Protein AF-A0A822HYY7-F1 (afdb_monomer_lite)

Structure (mmCIF, N/CA/C/O backbone):
data_AF-A0A822HYY7-F1
#
_entry.id   AF-A0A822HYY7-F1
#
loop_
_atom_site.group_PDB
_atom_site.id
_atom_site.type_symbol
_atom_site.label_atom_id
_atom_site.label_alt_id
_atom_site.label_comp_id
_atom_site.label_asym_id
_atom_site.label_entity_id
_atom_site.label_seq_id
_atom_site.pdbx_PDB_ins_code
_atom_site.Cartn_x
_atom_site.Cartn_y
_atom_site.Cartn_z
_atom_site.occupancy
_atom_site.B_iso_or_equiv
_atom_site.auth_seq_id
_atom_site.auth_comp_id
_atom_site.auth_asym_id
_atom_site.auth_atom_id
_atom_sit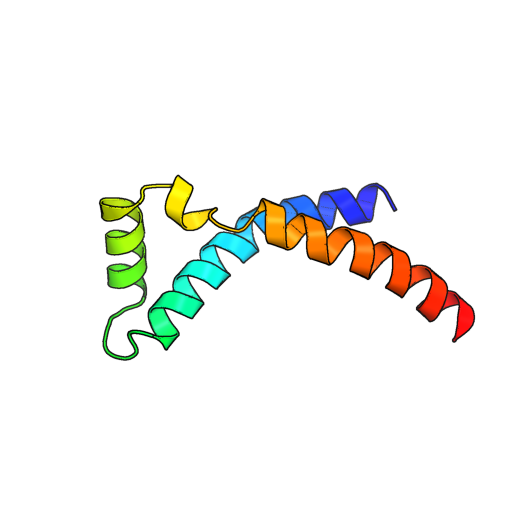e.pdbx_PDB_model_num
ATOM 1 N N . MET A 1 1 ? 5.957 -0.281 -20.451 1.00 70.69 1 MET A N 1
ATOM 2 C CA . MET A 1 1 ? 6.288 0.494 -19.229 1.00 70.69 1 MET A CA 1
ATOM 3 C C . MET A 1 1 ? 5.127 1.359 -18.728 1.00 70.69 1 MET A C 1
ATOM 5 O O . MET A 1 1 ? 4.729 1.161 -17.592 1.00 70.69 1 MET A O 1
ATOM 9 N N . ILE A 1 2 ? 4.524 2.250 -19.533 1.00 76.12 2 ILE A N 1
ATOM 10 C CA . ILE A 1 2 ? 3.446 3.157 -19.060 1.00 76.12 2 ILE A CA 1
ATOM 11 C C . ILE A 1 2 ? 2.197 2.406 -18.555 1.00 76.12 2 ILE A C 1
ATOM 13 O O . ILE A 1 2 ? 1.707 2.701 -17.470 1.00 76.12 2 ILE A O 1
ATOM 17 N N . ALA A 1 3 ? 1.718 1.393 -19.287 1.00 82.25 3 ALA A N 1
ATOM 18 C CA . ALA A 1 3 ? 0.572 0.582 -18.853 1.00 82.25 3 ALA A CA 1
ATOM 19 C C . ALA A 1 3 ? 0.845 -0.186 -17.544 1.00 82.25 3 ALA A C 1
ATOM 21 O O . ALA A 1 3 ? -0.039 -0.303 -16.700 1.00 82.25 3 ALA A O 1
ATOM 22 N N . ALA A 1 4 ? 2.084 -0.656 -17.354 1.00 78.3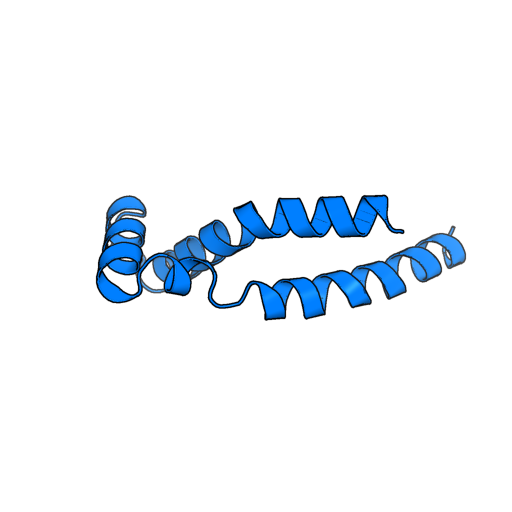1 4 ALA A N 1
ATOM 23 C CA . ALA A 1 4 ? 2.505 -1.325 -16.126 1.00 78.31 4 ALA A CA 1
ATOM 24 C C . ALA A 1 4 ? 2.507 -0.351 -14.938 1.00 78.31 4 ALA A C 1
ATOM 26 O O . ALA A 1 4 ? 1.901 -0.649 -13.916 1.00 78.31 4 ALA A O 1
ATOM 27 N N . ALA A 1 5 ? 3.074 0.848 -15.115 1.00 78.00 5 ALA A N 1
ATOM 28 C CA . ALA A 1 5 ? 3.083 1.884 -14.082 1.00 78.00 5 ALA A CA 1
ATOM 29 C C . ALA A 1 5 ? 1.662 2.326 -13.684 1.00 78.00 5 ALA A C 1
ATOM 31 O O . ALA A 1 5 ? 1.372 2.536 -12.504 1.00 78.00 5 ALA A O 1
ATOM 32 N N . PHE A 1 6 ? 0.750 2.436 -14.655 1.00 84.50 6 PHE A N 1
ATOM 33 C CA . PHE A 1 6 ? -0.649 2.765 -14.378 1.00 84.50 6 PHE A CA 1
ATOM 34 C C . PHE A 1 6 ? -1.353 1.643 -13.598 1.00 84.50 6 PHE A C 1
ATOM 36 O O . PHE A 1 6 ? -2.030 1.912 -12.607 1.00 84.50 6 PHE A O 1
ATOM 43 N N . GLY A 1 7 ? -1.124 0.382 -13.981 1.00 84.38 7 GLY A N 1
ATOM 44 C CA . GLY A 1 7 ? -1.621 -0.783 -13.246 1.00 84.38 7 GLY A CA 1
ATOM 45 C C . GLY A 1 7 ? -1.093 -0.850 -11.811 1.00 84.38 7 GLY A C 1
ATOM 46 O O . GLY A 1 7 ? -1.871 -1.063 -10.883 1.00 84.38 7 GLY A O 1
ATOM 47 N N . GLU A 1 8 ? 0.199 -0.587 -11.605 1.00 81.19 8 GLU A N 1
ATOM 48 C CA . GLU A 1 8 ? 0.823 -0.504 -10.278 1.00 81.19 8 GLU A CA 1
ATOM 49 C C . GLU A 1 8 ? 0.231 0.619 -9.429 1.00 81.19 8 GLU A C 1
ATOM 51 O O . GLU A 1 8 ? -0.041 0.416 -8.247 1.00 81.19 8 GLU A O 1
ATOM 56 N N . THR A 1 9 ? -0.039 1.778 -10.029 1.00 83.25 9 THR A N 1
ATOM 57 C CA . THR A 1 9 ? -0.666 2.914 -9.341 1.00 83.25 9 THR A CA 1
ATOM 58 C C . THR A 1 9 ? -2.073 2.554 -8.866 1.00 83.25 9 THR A C 1
ATOM 60 O O . THR A 1 9 ? -2.399 2.726 -7.689 1.00 83.25 9 THR A O 1
ATOM 63 N N . CYS A 1 10 ? -2.892 1.965 -9.742 1.00 86.19 10 CYS A N 1
ATOM 64 C CA . CYS A 1 10 ? -4.226 1.486 -9.381 1.00 86.19 10 CYS A CA 1
ATOM 65 C C . CYS A 1 10 ? -4.178 0.373 -8.323 1.00 86.19 10 CYS A C 1
ATOM 67 O O . CYS A 1 10 ? -4.969 0.382 -7.381 1.00 86.19 10 CYS A O 1
ATOM 69 N N . ALA A 1 11 ? -3.231 -0.562 -8.429 1.00 84.56 11 ALA A N 1
ATOM 70 C CA . ALA A 1 11 ? -3.052 -1.623 -7.442 1.00 84.56 11 ALA A CA 1
ATOM 71 C C . ALA A 1 11 ? -2.635 -1.062 -6.073 1.00 84.56 11 ALA A C 1
ATOM 73 O O . ALA A 1 11 ? -3.147 -1.500 -5.040 1.00 84.56 11 ALA A O 1
ATOM 74 N N . CYS A 1 12 ? -1.760 -0.053 -6.048 1.00 81.50 12 CYS A N 1
ATOM 75 C CA . CYS A 1 12 ? -1.328 0.611 -4.821 1.00 81.50 12 CYS A CA 1
ATOM 76 C C . CYS A 1 12 ? -2.489 1.298 -4.090 1.00 81.50 12 CYS A C 1
ATOM 78 O O . CYS A 1 12 ? -2.486 1.307 -2.859 1.00 81.50 12 CYS A O 1
ATOM 80 N N . LEU A 1 13 ? -3.509 1.804 -4.799 1.00 84.25 13 LEU A N 1
ATOM 81 C CA . LEU A 1 13 ? -4.684 2.422 -4.164 1.00 84.25 13 LEU A CA 1
ATOM 82 C C . LEU A 1 13 ? -5.434 1.445 -3.249 1.00 84.25 13 LEU A C 1
ATOM 84 O O . LEU A 1 13 ? -5.903 1.837 -2.185 1.00 84.25 13 LEU A O 1
ATOM 88 N N . VAL A 1 14 ? -5.517 0.167 -3.629 1.00 85.06 14 VAL A N 1
ATOM 89 C CA . VAL A 1 14 ? -6.190 -0.875 -2.831 1.00 85.06 14 VAL A CA 1
ATOM 90 C C . VAL A 1 14 ? -5.217 -1.562 -1.869 1.00 85.06 14 VAL A C 1
ATOM 92 O O . VAL A 1 14 ? -5.574 -1.914 -0.739 1.00 85.06 14 VAL A O 1
ATOM 95 N N . ARG A 1 15 ? -3.963 -1.754 -2.290 1.00 83.00 15 ARG A N 1
ATOM 96 C CA . ARG A 1 15 ? -2.964 -2.485 -1.505 1.00 83.00 15 ARG A CA 1
ATOM 97 C C . ARG A 1 15 ? -2.516 -1.710 -0.271 1.00 83.00 15 ARG A C 1
ATOM 99 O O . ARG A 1 15 ? -2.424 -2.308 0.795 1.00 83.00 15 ARG A O 1
ATOM 106 N N . VAL A 1 16 ? -2.285 -0.403 -0.388 1.00 84.50 16 VAL A N 1
ATOM 107 C CA . VAL A 1 16 ? -1.784 0.442 0.710 1.00 84.50 16 VAL A CA 1
ATOM 108 C C . VAL A 1 16 ? -2.723 0.468 1.925 1.00 84.50 16 VAL A C 1
ATOM 110 O O . VAL A 1 16 ? -2.255 0.128 3.012 1.00 84.50 16 VAL A O 1
ATOM 113 N N . PRO A 1 17 ? -4.035 0.755 1.803 1.00 81.00 17 PRO A N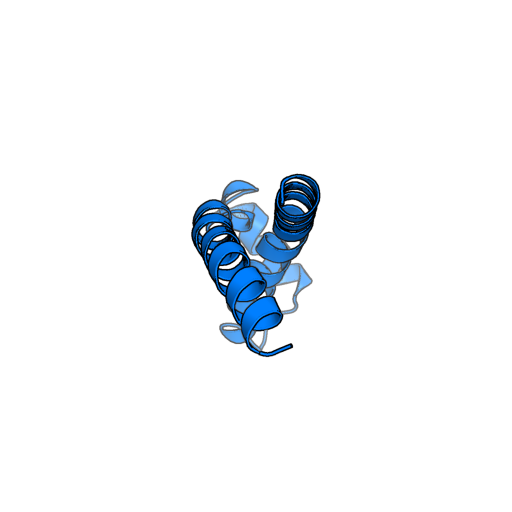 1
ATOM 114 C CA . PRO A 1 17 ? -4.929 0.708 2.963 1.00 81.00 17 PRO A CA 1
ATOM 115 C C . PRO A 1 17 ? -5.023 -0.700 3.567 1.00 81.00 17 PRO A C 1
ATOM 117 O O . PRO A 1 17 ? -5.102 -0.851 4.787 1.00 81.00 17 PRO A O 1
ATOM 120 N N . THR A 1 18 ? -4.960 -1.741 2.733 1.00 84.56 18 THR A N 1
ATOM 121 C CA . THR A 1 18 ? -4.982 -3.137 3.191 1.00 84.56 18 THR A CA 1
ATOM 122 C C . THR A 1 18 ? -3.719 -3.492 3.984 1.00 84.56 18 THR A C 1
ATOM 124 O O . THR A 1 18 ? -3.814 -4.129 5.032 1.00 84.56 18 THR A O 1
ATOM 127 N N . GLU A 1 19 ? -2.546 -3.056 3.524 1.00 84.56 19 GLU A N 1
ATOM 128 C CA . GLU A 1 19 ? -1.260 -3.206 4.216 1.00 84.56 19 GLU A CA 1
ATOM 129 C C . GLU A 1 19 ? -1.258 -2.469 5.558 1.00 84.56 19 GLU A C 1
ATOM 131 O O . GLU A 1 19 ? -0.926 -3.070 6.576 1.00 84.56 19 GLU A O 1
ATOM 136 N N . VAL A 1 20 ? -1.714 -1.212 5.601 1.00 84.12 20 VAL A N 1
ATOM 137 C CA . VAL A 1 20 ? -1.778 -0.427 6.848 1.00 84.12 20 VAL A CA 1
ATOM 138 C C . VAL A 1 20 ? -2.679 -1.109 7.883 1.00 84.12 20 VAL A C 1
ATOM 140 O O . VAL A 1 20 ? -2.313 -1.218 9.057 1.00 84.12 20 VAL A O 1
ATOM 143 N N . ILE A 1 21 ? -3.844 -1.618 7.467 1.00 84.06 21 ILE A N 1
ATOM 144 C CA . ILE A 1 21 ? -4.756 -2.344 8.362 1.00 84.06 21 ILE A CA 1
ATOM 145 C C . ILE A 1 21 ? -4.120 -3.655 8.843 1.00 84.06 21 ILE A C 1
ATOM 147 O O . ILE A 1 21 ? -4.189 -3.960 10.036 1.00 84.06 21 ILE A O 1
ATOM 151 N N . LYS A 1 22 ? -3.474 -4.416 7.950 1.00 84.69 22 LYS A N 1
ATOM 152 C CA . LYS A 1 22 ? -2.776 -5.662 8.302 1.00 84.69 22 LYS A CA 1
ATOM 153 C C . LYS A 1 22 ? -1.634 -5.420 9.283 1.00 84.69 22 LYS A C 1
ATOM 155 O O . LYS A 1 22 ? -1.557 -6.124 10.284 1.00 84.69 22 LYS A O 1
ATOM 160 N N . GLN A 1 23 ? -0.798 -4.411 9.050 1.00 87.25 23 GLN A N 1
ATOM 161 C CA . GLN A 1 23 ? 0.301 -4.049 9.946 1.00 87.25 23 GLN A CA 1
ATOM 162 C C . GLN A 1 23 ? -0.223 -3.692 11.342 1.00 87.25 23 GLN A C 1
ATOM 164 O O . GLN A 1 23 ? 0.256 -4.217 12.346 1.00 87.25 23 GLN A O 1
ATOM 169 N N . ARG A 1 24 ? -1.287 -2.881 11.431 1.00 83.12 24 ARG A N 1
ATOM 170 C CA . ARG A 1 24 ? -1.915 -2.546 12.721 1.00 83.12 24 ARG A CA 1
ATOM 171 C C . ARG A 1 24 ? -2.554 -3.758 13.405 1.00 83.12 24 ARG A C 1
ATOM 173 O O . ARG A 1 24 ? -2.524 -3.832 14.633 1.00 83.12 24 ARG A O 1
ATOM 180 N N . ALA A 1 25 ? -3.095 -4.705 12.638 1.00 86.19 25 ALA A N 1
ATOM 181 C CA . ALA A 1 25 ? -3.621 -5.970 13.153 1.00 86.19 25 ALA A CA 1
ATOM 182 C C . ALA A 1 25 ? -2.525 -6.928 13.634 1.00 86.19 25 ALA A C 1
ATOM 184 O O . ALA A 1 25 ? -2.725 -7.629 14.621 1.00 86.19 25 ALA A O 1
ATOM 185 N N . GLN A 1 26 ? -1.350 -6.928 13.004 1.00 84.94 26 GLN A N 1
ATOM 186 C CA . GLN A 1 26 ? -0.197 -7.697 13.479 1.00 8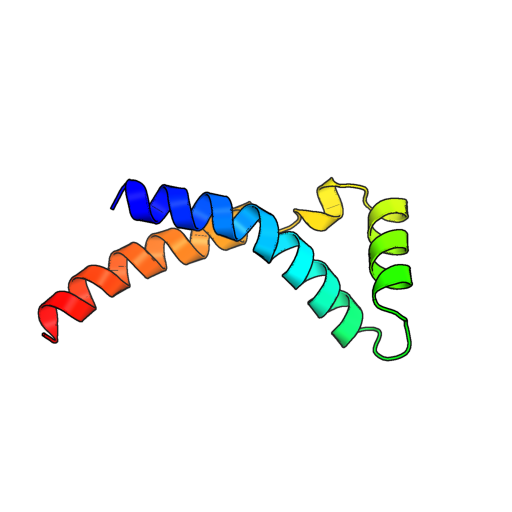4.94 26 GLN A CA 1
ATOM 187 C C . GLN A 1 26 ? 0.338 -7.161 14.809 1.00 84.94 26 GLN A C 1
ATOM 189 O O . GLN A 1 26 ? 0.706 -7.956 15.671 1.00 84.94 26 GLN A O 1
ATOM 194 N N . VAL A 1 27 ? 0.324 -5.837 15.000 1.00 85.88 27 VAL A N 1
ATOM 195 C CA . VAL A 1 27 ? 0.668 -5.206 16.285 1.00 85.88 27 VAL A CA 1
ATOM 196 C C . VAL A 1 27 ? -0.418 -5.466 17.337 1.00 85.88 27 VAL A C 1
ATOM 198 O O . VAL A 1 27 ? -0.110 -5.737 18.492 1.00 85.88 27 VAL A O 1
ATOM 201 N N . ASN A 1 28 ? -1.696 -5.444 16.942 1.00 80.94 28 ASN A N 1
ATOM 202 C CA . ASN A 1 28 ? -2.841 -5.636 17.835 1.00 80.94 28 ASN A CA 1
ATOM 203 C C . ASN A 1 28 ? -3.585 -6.947 17.535 1.00 80.94 28 ASN A C 1
ATOM 205 O O . ASN A 1 28 ? -4.750 -6.926 17.133 1.00 80.94 28 ASN A O 1
ATOM 209 N N . ARG A 1 29 ? -2.930 -8.095 17.765 1.00 76.81 29 ARG A N 1
ATOM 210 C CA . ARG A 1 29 ? -3.479 -9.434 17.448 1.00 76.81 29 ARG A CA 1
ATOM 211 C C . ARG A 1 29 ? -4.830 -9.756 18.097 1.00 76.81 29 ARG A C 1
ATOM 213 O O . ARG A 1 29 ? -5.557 -10.597 17.581 1.00 76.81 29 ARG A O 1
ATOM 220 N N . ASN A 1 30 ? -5.177 -9.090 19.198 1.00 79.88 30 ASN A N 1
ATOM 221 C CA . ASN A 1 30 ? -6.416 -9.340 19.939 1.00 79.88 30 ASN A CA 1
ATOM 222 C C . ASN A 1 30 ? -7.617 -8.510 19.454 1.00 79.88 30 ASN A C 1
ATOM 224 O O . ASN A 1 30 ? -8.731 -8.711 19.937 1.00 79.88 30 ASN A O 1
ATOM 228 N N . LEU A 1 31 ? -7.427 -7.571 18.522 1.00 79.12 31 LEU A N 1
ATOM 229 C CA . LEU A 1 31 ? -8.507 -6.723 18.018 1.00 79.12 31 LEU A CA 1
ATOM 230 C C . LEU A 1 31 ? -9.025 -7.226 16.668 1.00 79.12 31 LEU A C 1
ATOM 232 O O . LEU A 1 31 ? -8.266 -7.612 15.782 1.00 79.12 31 LEU A O 1
ATOM 236 N N . ARG A 1 32 ? -10.348 -7.164 16.476 1.00 84.56 32 ARG A N 1
ATOM 237 C CA . ARG A 1 32 ? -10.964 -7.431 15.169 1.00 84.56 32 ARG A CA 1
ATOM 238 C C . ARG A 1 32 ? -10.492 -6.401 14.137 1.00 84.56 32 ARG A C 1
ATOM 240 O O . ARG A 1 32 ? -10.446 -5.204 14.423 1.00 84.56 32 ARG A O 1
ATOM 247 N N . LEU A 1 33 ? -10.251 -6.864 12.909 1.00 82.06 33 LEU A N 1
ATOM 248 C CA . LEU A 1 33 ? -9.881 -6.037 11.749 1.00 82.06 33 LEU A CA 1
ATOM 249 C C . LEU A 1 33 ? -10.823 -4.840 11.548 1.00 82.06 33 LEU A C 1
ATOM 251 O O . LEU A 1 33 ? -10.366 -3.729 11.292 1.00 82.06 33 LEU A O 1
ATOM 255 N N . SER A 1 34 ? -12.132 -5.044 11.726 1.00 82.12 34 SER A N 1
ATOM 256 C CA . SER A 1 34 ? -13.139 -3.984 11.60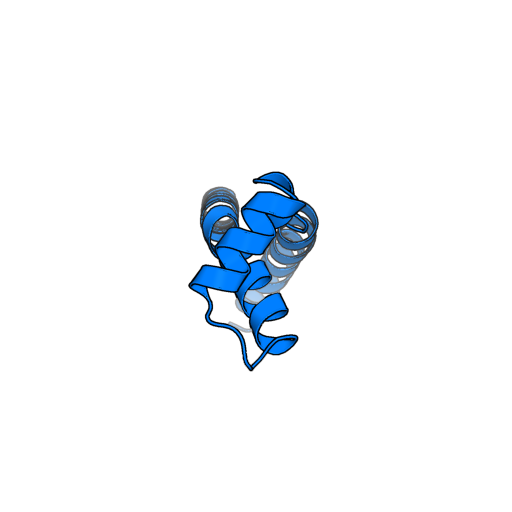6 1.00 82.12 34 SER A CA 1
ATOM 257 C C . SER A 1 34 ? -12.986 -2.896 12.672 1.00 82.12 34 SER A C 1
ATOM 259 O O . SER A 1 34 ? -13.129 -1.714 12.365 1.00 82.12 34 SER A O 1
ATOM 261 N N . THR A 1 35 ? -12.638 -3.263 13.907 1.00 84.69 35 THR A N 1
ATOM 262 C CA . THR A 1 35 ? -12.372 -2.310 14.994 1.00 84.69 35 THR A CA 1
ATOM 263 C C . THR A 1 35 ? -11.108 -1.503 14.716 1.00 84.69 35 THR A C 1
ATOM 265 O O . THR A 1 35 ? -11.104 -0.289 14.913 1.00 84.69 35 THR A O 1
ATOM 268 N N . ILE A 1 36 ? -10.056 -2.148 14.204 1.00 84.25 36 ILE A N 1
ATOM 269 C CA . ILE A 1 36 ? -8.793 -1.488 13.843 1.00 84.25 36 ILE A CA 1
ATOM 270 C C . ILE A 1 36 ? -9.010 -0.506 12.690 1.00 84.25 36 ILE A C 1
ATOM 272 O O . ILE A 1 36 ? -8.597 0.646 12.792 1.00 84.25 36 ILE A O 1
ATOM 276 N N . ALA A 1 37 ? -9.705 -0.927 11.630 1.00 82.06 37 ALA A N 1
ATOM 277 C CA . ALA A 1 37 ? -10.020 -0.069 10.491 1.00 82.06 37 ALA A CA 1
ATOM 278 C C . ALA A 1 37 ? -10.859 1.147 10.917 1.00 82.06 37 ALA A C 1
ATOM 280 O O . ALA A 1 37 ? -10.539 2.280 10.562 1.00 82.06 37 ALA A O 1
ATOM 281 N N . ARG A 1 38 ? -11.889 0.933 11.748 1.00 85.69 38 ARG A N 1
ATOM 282 C CA . ARG A 1 38 ? -12.757 2.008 12.249 1.00 85.69 38 ARG A CA 1
ATOM 283 C C . ARG A 1 38 ? -12.020 2.961 13.193 1.00 85.69 38 ARG A C 1
ATOM 285 O O . ARG A 1 38 ? -12.250 4.163 13.132 1.00 85.69 38 ARG A O 1
ATOM 292 N N . SER A 1 39 ? -11.123 2.443 14.033 1.00 84.38 39 SER A N 1
ATOM 293 C CA . SER A 1 39 ? -10.262 3.245 14.913 1.00 84.38 39 SER A CA 1
ATOM 294 C C . SER A 1 39 ? -9.252 4.075 14.114 1.00 84.38 39 SER A C 1
ATOM 296 O O . SER A 1 39 ? -9.101 5.267 14.361 1.00 84.38 39 SER A O 1
ATOM 298 N N . CYS A 1 40 ? -8.629 3.480 13.092 1.00 83.25 40 CYS A N 1
ATOM 299 C CA . CYS A 1 40 ? -7.719 4.173 12.181 1.00 83.25 40 CYS A CA 1
ATOM 300 C C . CYS A 1 40 ? -8.430 5.323 11.457 1.00 83.25 40 CYS A C 1
ATOM 302 O O . CYS A 1 40 ? -7.936 6.447 11.453 1.00 83.25 40 CYS A O 1
ATOM 304 N N . LEU A 1 41 ? -9.626 5.061 10.920 1.00 84.44 41 LEU A N 1
ATOM 305 C CA . LEU A 1 41 ? -10.428 6.074 10.240 1.00 84.44 41 LEU A CA 1
ATOM 306 C C . LEU A 1 41 ? -10.889 7.185 11.198 1.00 84.44 41 LEU A C 1
ATOM 308 O O . LEU A 1 41 ? -10.947 8.342 10.800 1.00 84.44 41 LEU A O 1
ATOM 312 N N . ARG A 1 42 ? -11.198 6.859 12.460 1.00 86.06 42 ARG A N 1
ATOM 313 C CA . ARG A 1 42 ? -11.641 7.850 13.453 1.00 86.06 42 ARG A CA 1
ATOM 314 C C . ARG A 1 42 ? -10.501 8.720 13.988 1.00 86.06 42 ARG A C 1
ATOM 316 O O . ARG A 1 42 ? -10.734 9.891 14.251 1.00 86.06 42 ARG A O 1
ATOM 323 N N . ASN A 1 43 ? -9.302 8.160 14.152 1.00 84.81 43 ASN A N 1
ATOM 324 C CA . ASN A 1 43 ? -8.162 8.868 14.744 1.00 84.81 43 ASN A CA 1
ATOM 325 C C . ASN A 1 43 ? -7.306 9.614 13.711 1.00 84.81 43 ASN A C 1
ATOM 327 O O . ASN A 1 43 ? -6.831 10.706 13.995 1.00 84.81 43 ASN A O 1
ATOM 331 N N . GLU A 1 44 ? -7.091 9.036 12.526 1.00 81.94 44 GLU A N 1
ATOM 332 C CA . GLU A 1 44 ? -6.188 9.589 11.499 1.00 81.94 44 GLU A CA 1
ATOM 333 C C . GLU A 1 44 ? -6.904 9.918 10.177 1.00 81.94 44 GLU A C 1
ATOM 335 O O . GLU A 1 44 ? -6.291 10.439 9.239 1.00 81.94 44 GLU A O 1
ATOM 340 N N . GLY A 1 45 ? -8.202 9.619 10.075 1.00 82.31 45 GLY A N 1
ATOM 341 C CA . GLY A 1 45 ? -8.980 9.854 8.863 1.00 82.31 45 GLY A CA 1
ATOM 342 C C . GLY A 1 45 ? -8.554 8.973 7.687 1.00 82.31 45 GLY A C 1
ATOM 343 O O . GLY A 1 45 ? -7.864 7.961 7.827 1.00 82.31 45 GLY A O 1
ATOM 344 N N . LEU A 1 46 ? -8.962 9.390 6.486 1.00 77.56 46 LEU A N 1
ATOM 345 C CA . LEU A 1 46 ? -8.559 8.750 5.229 1.00 77.56 46 LEU A CA 1
ATOM 346 C C . LEU A 1 46 ? -7.057 8.917 4.949 1.00 77.56 46 LEU A C 1
ATOM 348 O O . LEU A 1 46 ? -6.447 8.037 4.352 1.00 77.56 46 LEU A O 1
ATOM 352 N N . SER A 1 47 ? -6.441 10.000 5.432 1.00 76.94 47 SER A N 1
ATOM 353 C CA . SER A 1 47 ? -5.000 10.240 5.281 1.00 76.94 47 SER A CA 1
ATOM 354 C C . SER A 1 47 ? -4.162 9.164 5.986 1.00 76.94 47 SER A C 1
ATOM 356 O O . SER A 1 47 ? -3.183 8.674 5.424 1.00 76.94 47 SER A O 1
ATOM 358 N N . GLY A 1 48 ? -4.600 8.699 7.163 1.00 76.75 48 GLY A N 1
ATOM 359 C CA . GLY A 1 48 ? -3.945 7.606 7.890 1.00 76.75 48 GLY A CA 1
ATOM 360 C C . GLY A 1 48 ? -3.914 6.273 7.135 1.00 76.75 48 GLY A C 1
ATOM 361 O O . GLY A 1 48 ? -2.968 5.505 7.297 1.00 76.75 48 GLY A O 1
ATOM 362 N N . LEU A 1 49 ? -4.908 6.009 6.277 1.00 76.12 49 LEU A N 1
ATOM 363 C CA . LEU A 1 49 ? -4.978 4.798 5.448 1.00 76.12 49 LEU A CA 1
ATOM 364 C C . LEU A 1 49 ? -4.050 4.849 4.228 1.00 76.12 49 LEU A C 1
ATOM 366 O O . LEU A 1 49 ? -3.592 3.806 3.773 1.00 76.12 49 LEU A O 1
ATOM 370 N N . TYR A 1 50 ? -3.754 6.046 3.720 1.00 79.81 50 TYR A N 1
ATOM 371 C CA . TYR A 1 50 ? -2.833 6.261 2.598 1.00 79.81 50 TYR A CA 1
ATOM 372 C C . TYR A 1 50 ? -1.427 6.680 3.049 1.00 79.81 50 TYR A C 1
ATOM 374 O O . TYR A 1 50 ? -0.569 7.005 2.222 1.00 79.81 50 TYR A O 1
ATOM 382 N N . ARG A 1 51 ? -1.156 6.653 4.359 1.00 71.81 51 ARG A N 1
ATOM 383 C CA . ARG A 1 51 ? 0.151 6.979 4.929 1.00 71.81 51 ARG A CA 1
ATOM 384 C C . ARG A 1 51 ? 1.170 5.931 4.470 1.00 71.81 51 ARG A C 1
ATOM 386 O O . ARG A 1 51 ? 1.184 4.813 4.967 1.00 71.81 51 ARG A O 1
ATOM 393 N N . GLY A 1 52 ? 1.995 6.293 3.485 1.00 71.62 52 GLY A N 1
ATOM 394 C CA . GLY A 1 52 ? 2.950 5.386 2.830 1.00 71.62 52 GLY A CA 1
ATOM 395 C C . GLY A 1 52 ? 2.646 5.066 1.362 1.00 71.62 52 GLY A C 1
ATOM 396 O O . GLY A 1 52 ? 3.428 4.358 0.731 1.00 71.62 52 GLY A O 1
ATOM 397 N N . TYR A 1 53 ? 1.574 5.618 0.781 1.00 76.50 53 TYR A N 1
ATOM 398 C CA . TYR A 1 53 ? 1.246 5.441 -0.640 1.00 76.50 53 TYR A CA 1
ATOM 399 C C . TYR A 1 53 ? 2.384 5.896 -1.563 1.00 76.50 53 TYR A C 1
ATOM 401 O O . TYR A 1 53 ? 2.866 5.124 -2.390 1.00 76.50 53 TYR A O 1
ATOM 409 N N . PHE A 1 54 ? 2.898 7.108 -1.343 1.00 74.88 54 PHE A N 1
ATOM 410 C CA . PHE A 1 54 ? 4.043 7.626 -2.096 1.00 74.88 54 PHE A CA 1
ATOM 411 C C . PHE A 1 54 ? 5.325 6.824 -1.862 1.00 74.88 54 PHE A C 1
ATOM 413 O O . PHE A 1 54 ? 6.061 6.580 -2.810 1.00 74.88 54 PHE A O 1
ATOM 420 N N . ALA A 1 55 ? 5.575 6.361 -0.634 1.00 78.81 55 ALA A N 1
ATOM 421 C CA . ALA A 1 55 ? 6.730 5.514 -0.337 1.00 78.81 55 ALA A CA 1
ATOM 422 C C . ALA A 1 55 ? 6.641 4.150 -1.049 1.00 78.81 55 ALA A C 1
ATOM 424 O O . ALA A 1 55 ? 7.648 3.618 -1.506 1.00 78.81 55 ALA A O 1
ATOM 425 N N . THR A 1 56 ? 5.428 3.606 -1.189 1.00 78.19 56 THR A N 1
ATOM 426 C CA . THR A 1 56 ? 5.183 2.347 -1.906 1.00 78.19 56 THR A CA 1
ATOM 427 C C . THR A 1 56 ? 5.411 2.527 -3.402 1.00 78.19 56 THR A C 1
ATOM 429 O O . THR A 1 56 ? 6.143 1.741 -3.993 1.00 78.19 56 THR A O 1
ATOM 432 N N . LEU A 1 57 ? 4.875 3.596 -3.997 1.00 77.62 57 LEU A N 1
ATOM 433 C CA . LEU A 1 57 ? 5.126 3.941 -5.399 1.00 77.62 57 LEU A CA 1
ATOM 434 C C . LEU A 1 57 ? 6.611 4.186 -5.676 1.00 77.62 57 LEU A C 1
ATOM 436 O O . LEU A 1 57 ? 7.153 3.652 -6.639 1.00 77.62 57 LEU A O 1
ATOM 440 N N . ALA A 1 58 ? 7.286 4.930 -4.798 1.00 80.38 58 ALA A N 1
ATOM 441 C CA . ALA A 1 58 ? 8.717 5.187 -4.903 1.00 80.38 58 ALA A CA 1
ATOM 442 C C . ALA A 1 58 ? 9.565 3.910 -4.805 1.00 80.38 58 ALA A C 1
ATOM 444 O O . ALA A 1 58 ? 10.700 3.921 -5.263 1.00 80.38 58 ALA A O 1
ATOM 445 N N . ARG A 1 59 ? 9.035 2.816 -4.237 1.00 82.56 59 ARG A N 1
ATOM 446 C CA . ARG A 1 59 ? 9.694 1.503 -4.210 1.00 82.56 59 ARG A CA 1
ATOM 447 C C . ARG A 1 59 ? 9.343 0.644 -5.427 1.00 82.56 59 ARG A C 1
ATOM 449 O O . ARG A 1 59 ? 10.244 0.050 -6.008 1.00 82.56 59 ARG A O 1
ATOM 456 N N . GLU A 1 60 ? 8.065 0.552 -5.796 1.00 79.25 60 GLU A N 1
ATOM 457 C CA . GLU A 1 60 ? 7.615 -0.336 -6.884 1.00 79.25 60 GLU A CA 1
ATOM 458 C C . GLU A 1 60 ? 8.098 0.157 -8.258 1.00 79.25 60 GLU A C 1
ATOM 460 O O . GLU A 1 60 ? 8.557 -0.645 -9.063 1.00 79.25 60 GLU A O 1
ATOM 465 N N . ILE A 1 61 ? 8.110 1.475 -8.503 1.00 79.69 61 ILE A N 1
ATOM 466 C CA . ILE A 1 61 ? 8.573 2.046 -9.778 1.00 79.69 61 ILE A CA 1
ATOM 467 C C . ILE A 1 61 ? 10.031 1.651 -10.102 1.00 79.69 61 ILE A C 1
ATOM 469 O O . ILE A 1 61 ? 10.258 1.074 -11.168 1.00 79.69 61 ILE A O 1
ATOM 473 N N . PRO A 1 62 ? 11.036 1.914 -9.240 1.00 81.75 62 PRO A N 1
ATOM 474 C CA . PRO A 1 62 ? 12.413 1.515 -9.526 1.00 81.75 62 PRO A CA 1
ATOM 475 C C . PRO A 1 62 ? 12.598 -0.005 -9.509 1.00 81.75 62 PRO A C 1
ATOM 477 O O . PRO A 1 62 ? 13.409 -0.514 -10.279 1.00 81.75 62 PRO A O 1
ATOM 480 N N . PHE A 1 63 ? 11.837 -0.738 -8.688 1.00 82.38 63 PHE A N 1
ATOM 481 C CA . PHE A 1 63 ? 11.863 -2.201 -8.701 1.00 82.38 63 PHE A CA 1
ATOM 482 C C . PHE A 1 63 ? 11.458 -2.746 -10.074 1.00 82.38 63 PHE A C 1
ATOM 484 O O . PHE A 1 63 ? 12.214 -3.510 -10.670 1.00 82.38 63 PHE A O 1
ATOM 491 N N . SER A 1 64 ? 10.343 -2.267 -10.629 1.00 76.69 64 SER A N 1
ATOM 492 C CA . SER A 1 64 ? 9.897 -2.611 -11.979 1.00 76.69 64 SER A CA 1
ATOM 493 C C . SER A 1 64 ? 10.909 -2.180 -13.050 1.00 76.69 64 SER A C 1
ATOM 495 O O . SER A 1 64 ? 11.207 -2.960 -13.955 1.00 76.69 64 SER A O 1
ATOM 497 N N . MET A 1 65 ? 11.523 -0.994 -12.940 1.00 80.06 65 MET A N 1
ATOM 498 C CA . MET A 1 65 ? 12.567 -0.556 -13.885 1.00 80.06 65 MET A CA 1
ATOM 499 C C . MET A 1 65 ? 13.806 -1.456 -13.898 1.00 80.06 65 MET A C 1
ATOM 501 O O . MET A 1 65 ? 14.442 -1.568 -14.938 1.00 80.06 65 MET A O 1
ATOM 505 N N . ILE A 1 66 ? 14.158 -2.075 -12.771 1.00 84.19 66 ILE A N 1
ATOM 506 C CA . ILE A 1 66 ? 15.311 -2.979 -12.657 1.00 84.19 66 ILE A CA 1
ATOM 507 C C . ILE A 1 66 ? 14.922 -4.410 -13.049 1.00 84.19 66 ILE A C 1
ATOM 509 O O . ILE A 1 66 ? 15.681 -5.093 -13.735 1.00 84.19 66 ILE A O 1
ATOM 513 N N . GLN A 1 67 ? 13.730 -4.858 -12.649 1.00 84.19 67 GLN A N 1
ATOM 514 C CA . GLN A 1 67 ? 13.254 -6.218 -12.874 1.00 84.19 67 GLN A CA 1
ATOM 515 C C . GLN A 1 67 ? 13.081 -6.541 -14.360 1.00 84.19 67 GLN A C 1
ATOM 517 O O . GLN A 1 67 ? 13.482 -7.625 -14.776 1.00 84.19 67 GLN A O 1
ATOM 522 N N . TYR A 1 68 ? 12.501 -5.637 -15.159 1.00 81.5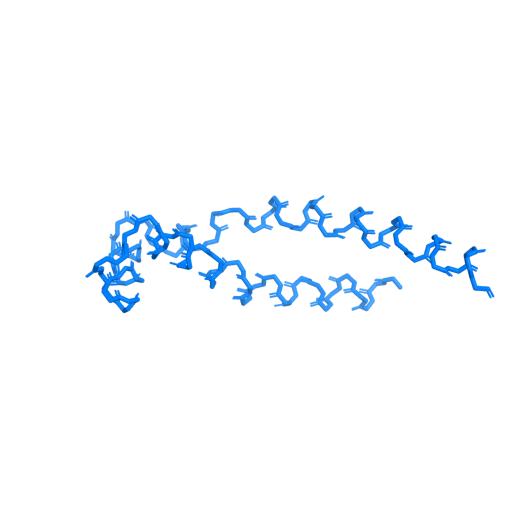6 68 TYR A N 1
ATOM 523 C CA . TYR A 1 68 ? 12.265 -5.903 -16.584 1.00 81.56 68 TYR A CA 1
ATOM 524 C C . TYR A 1 68 ? 13.573 -6.144 -17.366 1.00 81.56 68 TYR A C 1
ATOM 526 O O . TYR A 1 68 ? 13.684 -7.204 -17.977 1.00 81.56 68 TYR A O 1
ATOM 534 N N . PRO A 1 69 ? 14.593 -5.263 -17.298 1.00 83.25 69 PRO A N 1
ATOM 535 C CA . PRO A 1 69 ? 15.882 -5.500 -17.949 1.00 83.25 69 PRO A CA 1
ATOM 536 C C . PRO A 1 69 ? 16.586 -6.766 -17.461 1.00 83.25 69 PRO A C 1
ATOM 538 O O . PRO A 1 69 ? 17.137 -7.502 -18.269 1.00 83.25 69 PRO A O 1
ATOM 541 N N . LEU A 1 70 ? 16.560 -7.042 -16.151 1.00 86.75 70 LEU A N 1
ATOM 542 C CA . LEU A 1 70 ? 17.158 -8.259 -15.591 1.00 86.75 70 LEU A CA 1
ATOM 543 C C . LEU A 1 70 ? 16.470 -9.521 -16.106 1.00 86.75 70 LEU A C 1
ATOM 545 O O . LEU A 1 70 ? 17.148 -10.480 -16.457 1.00 86.75 70 LEU A O 1
ATOM 549 N N . TRP A 1 71 ? 15.138 -9.526 -16.161 1.00 86.00 71 TRP A N 1
ATOM 550 C CA . TRP A 1 71 ? 14.383 -10.658 -16.688 1.00 86.00 71 TRP A CA 1
ATOM 551 C C . TRP A 1 71 ? 14.687 -10.896 -18.167 1.00 86.00 71 TRP A C 1
ATOM 553 O O . TRP A 1 71 ? 14.857 -12.038 -18.573 1.00 86.00 71 TRP A O 1
ATOM 563 N N . GLU A 1 72 ? 14.800 -9.824 -18.950 1.00 81.81 72 GLU A N 1
ATOM 564 C CA . GLU A 1 72 ? 15.125 -9.895 -20.376 1.00 81.81 72 GLU A CA 1
ATOM 565 C C . GLU A 1 72 ? 16.575 -10.338 -20.622 1.00 81.81 72 GLU A C 1
ATOM 567 O O . GLU A 1 72 ? 16.842 -11.031 -21.594 1.00 81.81 72 GLU A O 1
ATOM 572 N N . PHE A 1 73 ? 17.499 -10.001 -19.715 1.00 85.12 73 PHE A N 1
ATOM 573 C CA . PHE A 1 73 ? 18.901 -10.425 -19.776 1.00 85.12 73 PHE A CA 1
ATOM 574 C C . PHE A 1 73 ? 19.109 -11.893 -19.371 1.00 85.12 73 PHE A C 1
ATOM 576 O O . PHE A 1 73 ? 20.010 -12.556 -19.875 1.00 85.12 73 PHE A O 1
ATOM 583 N N . PHE A 1 74 ? 18.306 -12.396 -18.429 1.00 80.62 74 PHE A N 1
ATOM 584 C CA . PHE A 1 74 ? 18.341 -13.795 -17.980 1.00 80.62 74 PHE A CA 1
ATOM 585 C C . PHE A 1 74 ? 17.466 -14.733 -18.821 1.00 80.62 74 PHE A C 1
ATOM 587 O O . PHE A 1 74 ? 17.431 -15.936 -18.547 1.00 80.62 74 PHE A O 1
ATOM 594 N N . LYS A 1 75 ? 16.745 -14.191 -19.802 1.00 56.16 75 LYS A N 1
ATOM 595 C CA . LYS A 1 75 ? 15.939 -14.951 -20.750 1.00 56.16 75 LYS A CA 1
ATOM 596 C C . LYS A 1 75 ? 16.753 -15.367 -21.968 1.00 56.16 75 LYS A C 1
ATOM 598 O O . LYS A 1 75 ? 16.492 -16.499 -22.437 1.00 56.16 75 LYS A O 1
#

Secondary structure (DSSP, 8-state):
-HHHHHHHHHHHHHHHHHHHHHHHHHH-TTS-HHHHHHHHHHHHHHHHHSTTHHHHHHHHHHHHHHHHHHHHH--

Sequence (75 aa):
MIAAAFGETCACLVRVPTEVIKQRAQVNRNLRLSTIARSCLRNEGLSGLYRGYFATLAREIPFSMIQYPLWEFFK

pLDDT: mean 81.29, std 4.69, range [56.16, 87.25]

Radius of gyration: 15.87 Å; chains: 1; bounding box: 32×25×41 Å

Foldseek 3Di:
DVVVLVVQLVVLVVVQLVVLLVVQCVVVVPDDSVVSSVVQCVPVNPVSSCVCSVVSSVVVVVVVVVVVVVVVVVD